Protein AF-A0A7K0CB12-F1 (afdb_monomer)

Sequence (50 aa):
MASNVPPSGGGQFFGQADIDASSGVMTVRLRETDGGVLFTQELQPGRVGQ

Structure (mmCIF, N/CA/C/O backbone):
data_AF-A0A7K0CB12-F1
#
_entry.id   AF-A0A7K0CB12-F1
#
loop_
_atom_site.group_PDB
_atom_site.id
_atom_site.type_symbol
_atom_site.label_atom_id
_atom_site.label_alt_id
_atom_site.label_comp_id
_atom_site.label_asym_id
_atom_site.label_entity_id
_atom_site.label_seq_id
_atom_site.pdbx_PDB_ins_code
_atom_site.Cartn_x
_atom_site.Cartn_y
_atom_site.Cartn_z
_atom_site.occupancy
_atom_site.B_iso_or_equiv
_atom_site.auth_seq_id
_atom_site.auth_comp_id
_atom_site.auth_asym_id
_atom_site.auth_atom_id
_atom_site.p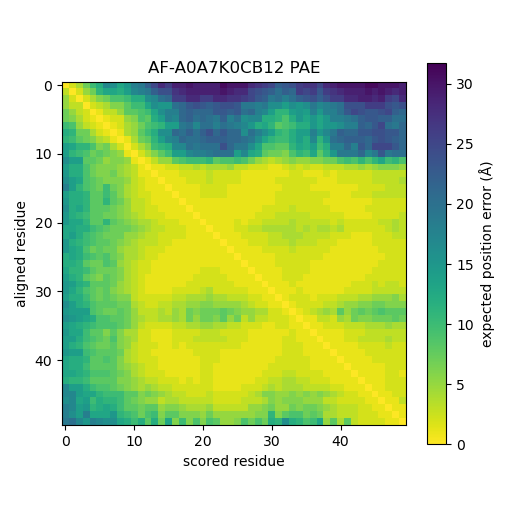dbx_PDB_model_num
ATOM 1 N N . MET A 1 1 ? 28.072 -2.030 -18.411 1.00 47.44 1 MET A N 1
ATOM 2 C CA . MET A 1 1 ? 27.387 -1.616 -17.170 1.00 47.44 1 MET A CA 1
ATOM 3 C C . MET A 1 1 ? 27.007 -0.153 -17.324 1.00 47.44 1 MET A C 1
ATOM 5 O O . MET A 1 1 ? 27.907 0.677 -17.361 1.00 47.44 1 MET A O 1
ATOM 9 N N . ALA A 1 2 ? 25.729 0.165 -17.534 1.00 58.00 2 ALA A N 1
ATOM 10 C CA . ALA A 1 2 ? 25.288 1.555 -17.636 1.00 58.00 2 ALA A CA 1
ATOM 11 C C . ALA A 1 2 ? 25.053 2.096 -16.220 1.00 58.00 2 ALA A C 1
ATOM 13 O O . ALA A 1 2 ? 24.103 1.698 -15.554 1.00 58.00 2 ALA A O 1
ATOM 14 N N . SER A 1 3 ? 25.957 2.954 -15.749 1.00 59.09 3 SER A N 1
ATOM 15 C CA . SER A 1 3 ? 25.712 3.781 -14.569 1.00 59.09 3 SER A CA 1
ATOM 16 C C . SER A 1 3 ? 24.983 5.041 -15.034 1.00 59.09 3 SER A C 1
ATOM 18 O O . SER A 1 3 ? 25.384 5.615 -16.045 1.00 59.09 3 SER A O 1
ATOM 20 N N . ASN A 1 4 ? 23.935 5.449 -14.313 1.00 61.25 4 ASN A N 1
ATOM 21 C CA . ASN A 1 4 ? 23.038 6.567 -14.641 1.00 61.25 4 ASN A CA 1
ATOM 22 C C . ASN A 1 4 ? 22.039 6.282 -15.785 1.00 61.25 4 ASN A C 1
ATOM 24 O O . ASN A 1 4 ? 22.122 6.843 -16.877 1.00 61.25 4 ASN A O 1
ATOM 28 N N . VAL A 1 5 ? 21.077 5.393 -15.522 1.00 67.56 5 VAL A N 1
ATOM 29 C CA . VAL A 1 5 ? 19.873 5.228 -16.356 1.00 67.56 5 VAL A CA 1
ATOM 30 C C . VAL A 1 5 ? 18.929 6.419 -16.128 1.00 67.56 5 VAL A C 1
ATOM 32 O O . VAL A 1 5 ? 18.798 6.866 -14.986 1.00 67.56 5 VAL A O 1
ATOM 35 N N . PRO A 1 6 ? 18.258 6.946 -17.173 1.00 63.97 6 PRO A N 1
ATOM 36 C CA . PRO A 1 6 ? 17.235 7.971 -16.988 1.00 63.97 6 PRO A CA 1
ATOM 37 C C . PRO A 1 6 ? 16.111 7.436 -16.086 1.00 63.97 6 PRO A C 1
ATOM 39 O O . PRO A 1 6 ? 1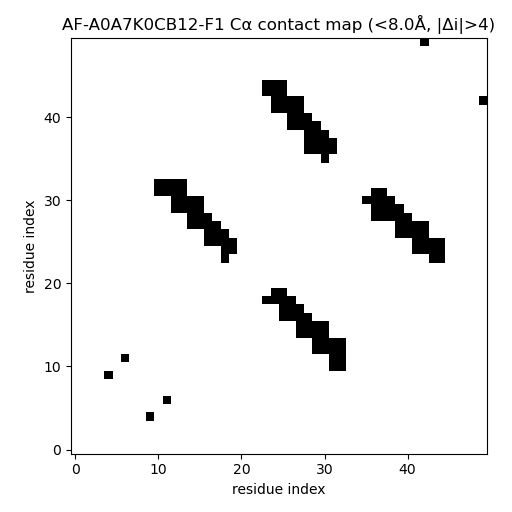5.963 6.219 -15.977 1.00 63.97 6 PRO A O 1
ATOM 42 N N . PRO A 1 7 ? 15.265 8.294 -15.487 1.00 59.78 7 PRO A N 1
ATOM 43 C CA . PRO A 1 7 ? 14.097 7.830 -14.739 1.00 59.78 7 PRO A CA 1
ATOM 44 C C . PRO A 1 7 ? 13.257 6.815 -15.532 1.00 59.78 7 PRO A C 1
ATOM 46 O O . PRO A 1 7 ? 12.804 5.831 -14.970 1.00 59.78 7 PRO A O 1
ATOM 49 N N . SER A 1 8 ? 13.139 6.983 -16.853 1.00 60.62 8 SER A N 1
ATOM 50 C CA . SER A 1 8 ? 12.479 6.034 -17.765 1.00 60.62 8 SER A CA 1
ATOM 51 C C . SER A 1 8 ? 13.244 4.728 -18.038 1.00 60.62 8 SER A C 1
ATOM 53 O O . SER A 1 8 ? 12.678 3.809 -18.618 1.00 60.62 8 SER A O 1
ATOM 55 N N . GLY A 1 9 ? 14.527 4.653 -17.681 1.00 60.97 9 GLY A N 1
ATOM 56 C CA . GLY A 1 9 ? 15.404 3.489 -17.844 1.00 60.97 9 GLY A CA 1
ATOM 57 C C . GLY A 1 9 ? 15.586 2.659 -16.568 1.00 60.97 9 GLY A C 1
ATOM 58 O O . GLY A 1 9 ? 16.141 1.565 -16.638 1.00 60.97 9 GLY A O 1
ATOM 59 N N . GLY A 1 10 ? 15.126 3.160 -15.417 1.00 63.41 10 GLY A N 1
ATOM 60 C CA . G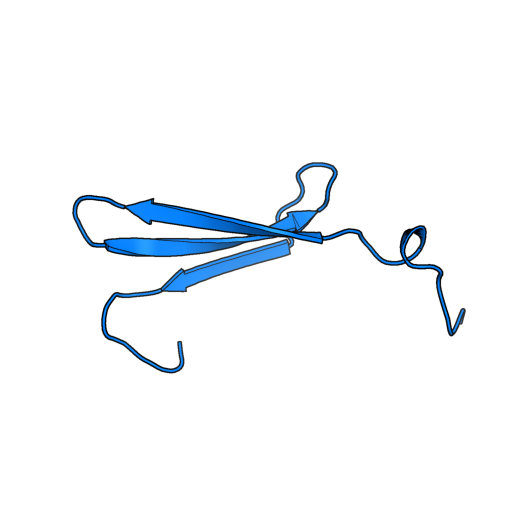LY A 1 10 ? 14.839 2.355 -14.231 1.00 63.41 10 GLY A CA 1
ATOM 61 C C . GLY A 1 10 ? 13.366 1.948 -14.238 1.00 63.41 10 GLY A C 1
ATOM 62 O O . GLY A 1 10 ? 12.522 2.730 -14.674 1.00 63.41 10 GLY A O 1
ATOM 63 N N . GLY A 1 11 ? 13.051 0.730 -13.788 1.00 71.06 11 GLY A N 1
ATOM 64 C CA . GLY A 1 11 ? 11.665 0.273 -13.706 1.00 71.06 11 GLY A CA 1
ATOM 65 C C . GLY A 1 11 ? 10.817 1.281 -12.927 1.00 71.06 11 GLY A C 1
ATOM 66 O O . GLY A 1 11 ? 11.115 1.612 -11.780 1.00 71.06 11 GLY A O 1
ATOM 67 N N . GLN A 1 12 ? 9.807 1.839 -13.591 1.00 75.12 12 GLN A N 1
ATOM 68 C CA . GLN A 1 12 ? 8.835 2.718 -12.953 1.00 75.12 12 GLN A CA 1
ATOM 69 C C . GLN A 1 12 ? 7.936 1.834 -12.090 1.00 75.12 12 GLN A C 1
ATOM 71 O O . GLN A 1 12 ? 7.115 1.067 -12.607 1.00 75.12 12 GLN A O 1
ATOM 76 N N . PHE A 1 13 ? 8.146 1.904 -10.777 1.00 88.69 13 PHE A N 1
ATOM 77 C CA . PHE A 1 13 ? 7.414 1.112 -9.799 1.00 88.69 13 PHE A CA 1
ATOM 78 C C . PHE A 1 13 ? 6.496 1.993 -8.964 1.00 88.69 13 PHE A C 1
ATOM 80 O O . PHE A 1 13 ? 6.789 3.162 -8.710 1.00 88.69 13 PHE A O 1
ATOM 87 N N . PHE A 1 14 ? 5.407 1.409 -8.482 1.00 91.75 14 PHE A N 1
ATOM 88 C CA . PHE A 1 14 ? 4.501 2.066 -7.550 1.00 91.75 14 PHE A CA 1
ATOM 89 C C . PHE A 1 14 ? 4.089 1.116 -6.427 1.00 91.75 14 PHE A C 1
ATOM 91 O O . PHE A 1 14 ? 4.105 -0.108 -6.573 1.00 91.75 14 PHE A O 1
ATOM 98 N N . GLY A 1 15 ? 3.738 1.700 -5.283 1.00 95.19 15 GLY A N 1
ATOM 99 C CA . GLY A 1 15 ? 3.164 0.969 -4.162 1.00 95.19 15 GLY A CA 1
ATOM 100 C C . GLY A 1 15 ? 1.651 0.836 -4.314 1.00 95.19 15 GLY A C 1
ATOM 101 O O . GLY A 1 15 ? 0.973 1.810 -4.635 1.00 95.19 15 GLY A O 1
ATOM 102 N N . GLN A 1 16 ? 1.119 -0.350 -4.038 1.00 97.69 16 GLN A N 1
ATOM 103 C CA . GLN A 1 16 ? -0.309 -0.583 -3.826 1.00 97.69 16 GLN A CA 1
ATOM 104 C C . GLN A 1 16 ? -0.537 -1.001 -2.374 1.00 97.69 16 GLN A C 1
ATOM 106 O O . GLN A 1 16 ? 0.205 -1.836 -1.860 1.00 97.69 16 GLN A O 1
ATOM 111 N N . ALA A 1 17 ? -1.578 -0.458 -1.746 1.00 97.69 17 ALA A N 1
ATOM 112 C CA . ALA A 1 17 ? -2.017 -0.848 -0.413 1.00 97.69 17 ALA A CA 1
ATOM 113 C C . ALA A 1 17 ? -3.492 -1.253 -0.454 1.00 97.69 17 ALA A C 1
ATOM 115 O O . ALA A 1 17 ? -4.336 -0.460 -0.866 1.00 97.69 17 ALA A O 1
ATOM 116 N N . ASP A 1 18 ? -3.778 -2.470 -0.003 1.00 98.31 18 ASP A N 1
ATOM 117 C CA . ASP A 1 18 ? -5.133 -2.945 0.264 1.00 98.31 18 ASP A CA 1
ATOM 118 C C . ASP A 1 18 ? -5.289 -3.131 1.774 1.00 98.31 18 ASP A C 1
ATOM 120 O O . ASP A 1 18 ? -4.405 -3.700 2.415 1.00 98.31 18 ASP A O 1
ATOM 124 N N . ILE A 1 19 ? -6.391 -2.648 2.349 1.00 98.00 19 ILE A N 1
ATOM 125 C CA . ILE A 1 19 ? -6.680 -2.764 3.784 1.00 98.00 19 ILE A CA 1
ATOM 126 C C . ILE A 1 19 ? -7.942 -3.601 3.946 1.00 98.00 19 ILE A C 1
ATOM 128 O O . ILE A 1 19 ? -9.005 -3.228 3.447 1.00 98.00 19 ILE A O 1
ATOM 132 N N . ASP A 1 20 ? -7.834 -4.715 4.665 1.00 98.25 20 ASP A N 1
ATOM 133 C CA . ASP A 1 20 ? -9.006 -5.487 5.054 1.00 98.25 20 ASP A CA 1
ATOM 134 C C . ASP A 1 20 ? -9.792 -4.736 6.136 1.00 98.25 20 ASP A C 1
ATOM 136 O O . ASP A 1 20 ? -9.277 -4.443 7.215 1.00 98.25 20 ASP A O 1
ATOM 140 N N . ALA A 1 21 ? -11.061 -4.431 5.863 1.00 97.81 21 ALA A N 1
ATOM 141 C CA . ALA A 1 21 ? -11.876 -3.607 6.753 1.00 97.81 21 ALA A CA 1
ATOM 142 C C . ALA A 1 21 ? -12.231 -4.301 8.080 1.00 97.81 21 ALA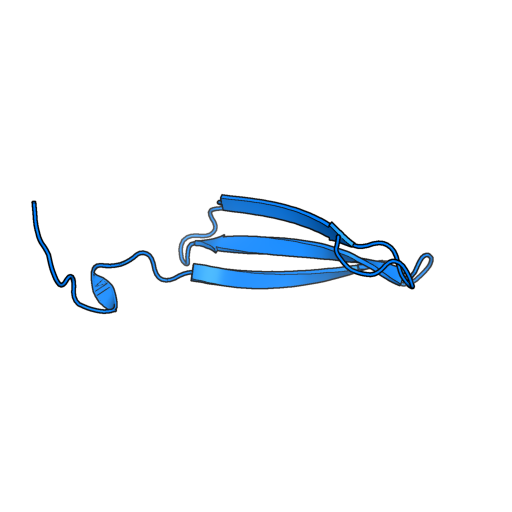 A C 1
ATOM 144 O O . ALA A 1 21 ? -12.534 -3.622 9.059 1.00 97.81 21 ALA A O 1
ATOM 145 N N . SER A 1 22 ? -12.221 -5.637 8.118 1.00 97.88 22 SER A N 1
ATOM 146 C CA . SER A 1 22 ? -12.622 -6.400 9.305 1.00 97.88 22 SER A CA 1
ATOM 147 C C . SER A 1 22 ? -11.491 -6.543 10.326 1.00 97.88 22 SER A C 1
ATOM 149 O O . SER A 1 22 ? -11.728 -6.464 11.530 1.00 97.88 22 SER A O 1
ATOM 151 N N . SER A 1 23 ? -10.262 -6.725 9.846 1.00 97.62 23 SER A N 1
ATOM 152 C CA . SER A 1 23 ? -9.072 -7.000 10.655 1.00 97.62 23 SER A CA 1
ATOM 153 C C . SER A 1 23 ? -8.108 -5.818 10.732 1.00 97.62 23 SER A C 1
ATOM 155 O O . SER A 1 23 ? -7.291 -5.747 11.648 1.00 97.62 23 SER A O 1
ATOM 157 N N . GLY A 1 24 ? -8.175 -4.895 9.771 1.00 97.44 24 GLY A N 1
ATOM 158 C CA . GLY A 1 24 ? -7.210 -3.815 9.595 1.00 97.44 24 GLY A CA 1
ATOM 159 C C . GLY A 1 24 ? -5.876 -4.261 8.990 1.00 97.44 24 GLY A C 1
ATOM 160 O O . GLY A 1 24 ? -4.992 -3.420 8.831 1.00 97.44 24 GLY A O 1
ATOM 161 N N . VAL A 1 25 ? -5.700 -5.546 8.654 1.00 98.44 25 VAL A N 1
ATOM 162 C CA . VAL A 1 25 ? -4.473 -6.030 8.004 1.00 98.44 25 VAL A CA 1
ATOM 163 C C . VAL A 1 25 ? -4.279 -5.298 6.680 1.00 98.44 25 VAL A C 1
ATOM 165 O O . VAL A 1 25 ? -5.192 -5.233 5.855 1.00 98.44 25 VAL A O 1
ATOM 168 N N . MET A 1 26 ? -3.079 -4.748 6.484 1.00 98.25 26 MET A N 1
ATOM 169 C CA . MET A 1 26 ? -2.715 -4.037 5.264 1.00 98.25 26 MET A CA 1
ATOM 170 C C . MET A 1 26 ? -1.777 -4.892 4.418 1.00 98.25 26 MET A C 1
ATOM 172 O O . MET A 1 26 ? -0.659 -5.189 4.834 1.00 98.25 26 MET A O 1
ATOM 176 N N . THR A 1 27 ? -2.204 -5.255 3.213 1.00 98.50 27 THR A N 1
ATOM 177 C CA . THR A 1 27 ? -1.343 -5.904 2.225 1.00 98.50 27 THR A CA 1
ATOM 178 C C . THR A 1 27 ? -0.719 -4.845 1.328 1.00 98.50 27 THR A C 1
ATOM 180 O O . THR A 1 27 ? -1.412 -4.168 0.566 1.00 98.50 27 THR A O 1
ATOM 183 N N . VAL A 1 28 ? 0.602 -4.718 1.394 1.00 97.81 28 VAL A N 1
ATOM 184 C CA . VAL A 1 28 ? 1.386 -3.784 0.583 1.00 97.81 28 VAL A CA 1
ATOM 185 C C . VAL A 1 28 ? 2.079 -4.541 -0.539 1.00 97.81 28 VAL A C 1
ATOM 187 O O . VAL A 1 28 ? 2.642 -5.616 -0.321 1.00 97.81 28 VAL A O 1
ATOM 190 N N . ARG A 1 29 ? 2.055 -3.980 -1.748 1.00 97.88 29 ARG A N 1
ATOM 191 C CA . ARG A 1 29 ? 2.718 -4.554 -2.921 1.00 97.88 29 ARG A CA 1
ATOM 192 C C . ARG A 1 29 ? 3.558 -3.512 -3.631 1.00 97.88 29 ARG A C 1
ATOM 194 O O . ARG A 1 29 ? 3.092 -2.397 -3.850 1.00 97.88 29 ARG A O 1
ATOM 201 N N . LEU A 1 30 ? 4.763 -3.900 -4.037 1.00 95.81 30 LEU A N 1
ATOM 202 C CA . LEU A 1 30 ? 5.547 -3.145 -5.011 1.00 95.81 30 LEU A CA 1
ATOM 203 C C . LEU A 1 30 ? 5.198 -3.670 -6.401 1.00 95.81 30 LEU A C 1
ATOM 205 O O . LEU A 1 30 ? 5.301 -4.877 -6.637 1.00 95.81 30 LEU A O 1
ATOM 209 N N . ARG A 1 31 ? 4.769 -2.786 -7.299 1.00 94.31 31 ARG A N 1
ATOM 210 C CA . ARG A 1 31 ? 4.285 -3.161 -8.628 1.00 94.31 31 ARG A CA 1
ATOM 211 C C . ARG A 1 31 ? 5.047 -2.470 -9.740 1.00 94.31 31 ARG A C 1
ATOM 213 O O . ARG A 1 31 ? 5.458 -1.323 -9.591 1.00 94.31 31 ARG A O 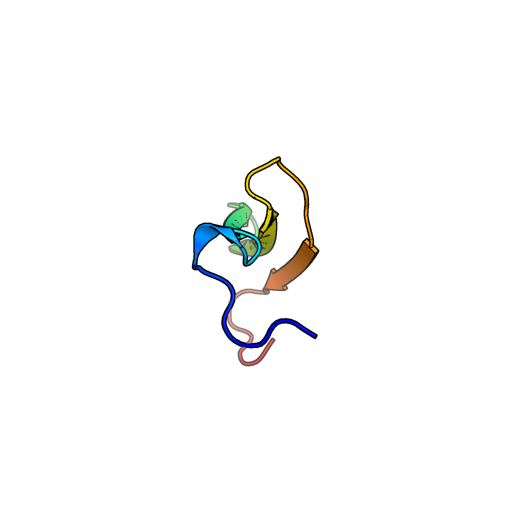1
ATOM 220 N N . GLU A 1 32 ? 5.177 -3.171 -10.857 1.00 91.44 32 GLU A N 1
ATOM 221 C CA . GLU A 1 32 ? 5.611 -2.614 -12.134 1.00 91.44 32 GLU A CA 1
ATOM 222 C C . GLU A 1 32 ? 4.441 -1.927 -12.834 1.00 91.44 32 GLU 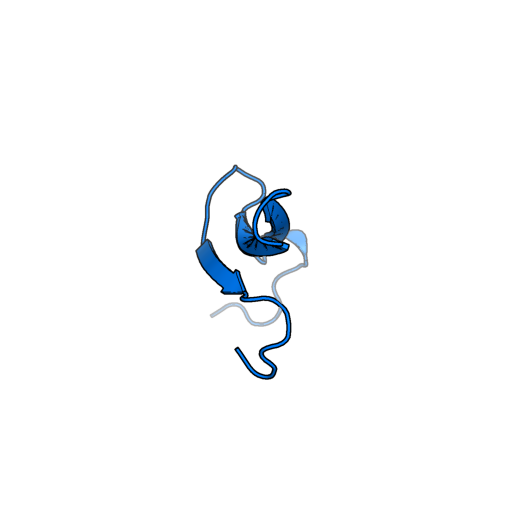A C 1
ATOM 224 O O . GLU A 1 32 ? 3.277 -2.294 -12.651 1.00 91.44 32 GLU A O 1
ATOM 229 N N . THR A 1 33 ? 4.749 -0.921 -13.653 1.00 87.69 33 THR A N 1
ATOM 230 C CA . THR A 1 33 ? 3.731 -0.158 -14.395 1.00 87.69 33 THR A CA 1
ATOM 231 C C . THR A 1 33 ? 2.923 -1.036 -15.363 1.00 87.69 33 THR A C 1
ATOM 233 O O . THR A 1 33 ? 1.766 -0.733 -15.642 1.00 87.69 33 THR A O 1
ATOM 236 N N . ASP A 1 34 ? 3.491 -2.144 -15.843 1.00 86.69 34 ASP A N 1
ATOM 237 C CA . ASP A 1 34 ? 2.826 -3.114 -16.724 1.00 86.69 34 ASP A CA 1
ATOM 238 C C . ASP A 1 34 ? 1.965 -4.155 -15.975 1.00 86.69 34 ASP A C 1
ATOM 240 O O . ASP A 1 34 ? 1.307 -4.987 -16.600 1.00 86.69 34 ASP A O 1
ATOM 244 N N . GLY A 1 35 ? 1.914 -4.076 -14.641 1.00 87.00 35 GLY A N 1
ATOM 245 C CA . GLY A 1 35 ? 1.056 -4.895 -13.791 1.00 87.00 35 GLY A CA 1
A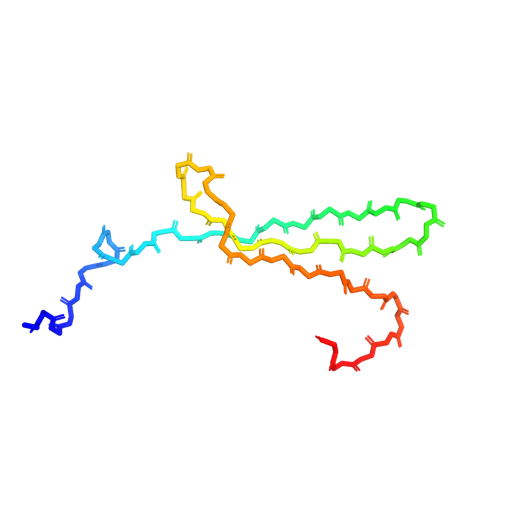TOM 246 C C . GLY A 1 35 ? 1.780 -5.969 -12.980 1.00 87.00 35 GLY A C 1
ATOM 247 O O . GLY A 1 35 ? 1.133 -6.557 -12.102 1.00 87.00 35 GLY A O 1
ATOM 248 N N . GLY A 1 36 ? 3.082 -6.195 -13.197 1.00 92.81 36 GLY A N 1
ATOM 249 C CA . GLY A 1 36 ? 3.891 -7.127 -12.406 1.00 92.81 36 GLY A CA 1
ATOM 250 C C . GLY A 1 36 ? 3.878 -6.814 -10.903 1.00 92.81 36 GLY A C 1
ATOM 251 O O . GLY A 1 36 ? 3.764 -5.658 -10.497 1.00 92.81 36 GLY A O 1
ATOM 252 N N . VAL A 1 37 ? 3.978 -7.842 -10.052 1.00 95.38 37 VAL A N 1
ATOM 253 C CA . VAL A 1 37 ? 4.151 -7.692 -8.594 1.00 95.38 37 VAL A CA 1
ATOM 254 C C . VAL A 1 37 ? 5.544 -8.180 -8.228 1.00 95.38 37 VAL A C 1
ATOM 256 O O . VAL A 1 37 ? 5.860 -9.351 -8.409 1.00 95.38 37 VAL A O 1
ATOM 259 N N . LEU A 1 38 ? 6.364 -7.279 -7.697 1.00 93.12 38 LEU A N 1
ATOM 260 C CA . LEU A 1 38 ? 7.762 -7.545 -7.359 1.00 93.12 38 LEU A CA 1
ATOM 261 C C . LEU A 1 38 ? 7.953 -7.951 -5.901 1.00 93.12 38 LEU A C 1
ATOM 263 O O . LEU A 1 38 ? 8.880 -8.6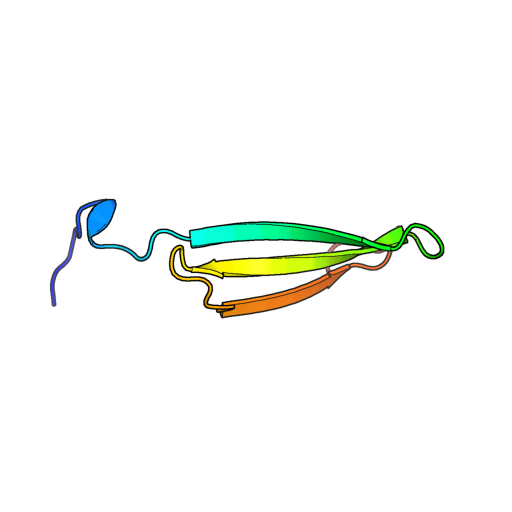83 -5.566 1.00 93.12 38 LEU A O 1
ATOM 267 N N . PHE A 1 39 ? 7.083 -7.457 -5.025 1.00 95.12 39 PHE A N 1
ATOM 268 C CA . PHE A 1 39 ? 7.135 -7.728 -3.597 1.00 95.12 39 PHE A CA 1
ATOM 269 C C . PHE A 1 39 ? 5.732 -7.676 -3.006 1.00 95.12 39 PHE A C 1
ATOM 271 O O . PHE A 1 39 ? 4.878 -6.926 -3.483 1.00 95.12 39 PHE A O 1
ATOM 278 N N . THR A 1 40 ? 5.487 -8.475 -1.971 1.00 97.81 40 THR A N 1
ATOM 279 C CA . THR A 1 40 ? 4.237 -8.473 -1.207 1.00 97.81 40 THR A CA 1
ATOM 280 C C . THR A 1 40 ? 4.546 -8.671 0.265 1.00 97.81 40 THR A C 1
ATOM 282 O O . THR A 1 40 ? 5.327 -9.552 0.619 1.00 97.81 40 THR A O 1
ATOM 285 N N . GLN A 1 41 ? 3.895 -7.876 1.109 1.00 97.75 41 GLN A N 1
ATOM 286 C CA . GLN A 1 41 ? 3.981 -8.007 2.553 1.00 97.75 41 GLN A CA 1
ATOM 287 C C . GLN A 1 41 ? 2.647 -7.682 3.218 1.00 97.75 41 GLN A C 1
ATOM 289 O O . GLN A 1 41 ? 1.962 -6.740 2.826 1.00 97.75 41 GLN A O 1
ATOM 294 N N . GLU A 1 42 ? 2.302 -8.447 4.250 1.00 98.25 42 GLU A N 1
ATOM 295 C CA . GLU A 1 42 ? 1.192 -8.139 5.149 1.00 98.25 42 GLU A CA 1
ATOM 296 C C . GLU A 1 42 ? 1.704 -7.423 6.396 1.00 98.25 42 GLU A C 1
ATOM 298 O O . GLU A 1 42 ? 2.644 -7.873 7.054 1.00 98.25 42 GLU A O 1
ATOM 303 N N . LEU A 1 43 ? 1.057 -6.313 6.732 1.00 98.00 43 LEU A N 1
ATOM 304 C CA . LEU A 1 43 ? 1.327 -5.528 7.923 1.00 98.00 43 LEU A CA 1
ATOM 305 C C . LEU A 1 43 ? 0.156 -5.670 8.891 1.00 98.00 43 LEU A C 1
ATOM 307 O O . LEU A 1 43 ? -0.979 -5.290 8.600 1.00 98.00 43 LEU A O 1
ATOM 311 N N . GLN A 1 44 ? 0.464 -6.224 10.060 1.00 98.00 44 GLN A N 1
ATOM 312 C CA . GLN A 1 44 ? -0.472 -6.351 11.174 1.00 98.00 44 GLN A CA 1
ATOM 313 C C . GLN A 1 44 ? -0.630 -5.000 11.899 1.00 98.00 44 GLN A C 1
ATOM 315 O O . GLN A 1 44 ? 0.392 -4.397 12.256 1.00 98.00 44 GLN A O 1
ATOM 320 N N . PRO A 1 45 ? -1.860 -4.533 12.181 1.00 97.06 45 PRO A N 1
ATOM 321 C CA . PRO A 1 45 ? -2.091 -3.320 12.961 1.00 97.06 45 PRO A CA 1
ATOM 322 C C . PRO A 1 45 ? -1.369 -3.341 14.311 1.00 97.06 45 PRO A C 1
ATOM 324 O O . PRO A 1 45 ? -1.343 -4.35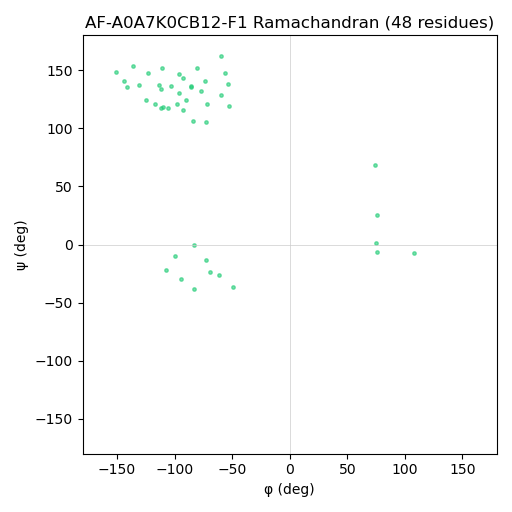1 15.009 1.00 97.06 45 PRO A O 1
ATOM 327 N N . GLY A 1 46 ? -0.776 -2.209 14.693 1.00 95.50 46 GLY A N 1
ATOM 328 C CA . GLY A 1 46 ? -0.134 -2.033 16.001 1.00 95.50 46 GLY A CA 1
ATOM 329 C C . GLY A 1 46 ? 1.231 -2.710 16.173 1.00 95.50 46 GLY A C 1
ATOM 330 O O . GLY A 1 46 ? 1.893 -2.467 17.181 1.00 95.50 46 GLY A O 1
ATOM 331 N N . ARG A 1 47 ? 1.704 -3.506 15.205 1.00 96.31 47 ARG A N 1
ATOM 332 C CA . ARG A 1 47 ? 3.049 -4.093 15.246 1.00 96.31 47 ARG A CA 1
ATOM 333 C C . ARG A 1 47 ? 4.019 -3.259 14.401 1.00 96.31 47 ARG A C 1
ATOM 335 O O . ARG A 1 47 ? 3.821 -3.061 13.206 1.00 96.31 47 ARG A O 1
ATOM 342 N N . VAL A 1 48 ? 5.063 -2.753 15.059 1.00 93.69 48 VAL A N 1
ATOM 343 C CA . VAL A 1 48 ? 6.060 -1.820 14.505 1.00 93.69 48 VAL A CA 1
ATOM 344 C C . VAL A 1 48 ? 7.299 -2.582 14.025 1.00 93.69 48 VAL A C 1
ATOM 346 O O . VAL A 1 48 ? 7.679 -3.578 14.637 1.00 93.69 48 VAL A O 1
ATOM 349 N N . GLY A 1 49 ? 7.941 -2.097 12.956 1.00 90.38 49 GLY A N 1
ATOM 350 C CA . GLY A 1 49 ? 9.194 -2.662 12.432 1.00 90.38 49 GLY A CA 1
ATOM 351 C C . GLY A 1 49 ? 9.021 -3.973 11.664 1.00 90.38 49 GLY A C 1
ATOM 352 O O . GLY A 1 49 ? 9.939 -4.789 11.647 1.00 90.38 49 GLY A O 1
ATOM 353 N N . GLN A 1 50 ? 7.832 -4.187 11.099 1.00 85.12 50 GLN A N 1
ATOM 354 C CA . GLN A 1 50 ? 7.539 -5.314 10.216 1.00 85.12 50 GLN A CA 1
ATOM 355 C C . GLN A 1 50 ? 8.000 -5.017 8.804 1.00 85.12 50 GLN A C 1
ATOM 357 O O . GLN A 1 50 ? 7.806 -3.862 8.368 1.00 85.12 50 GLN A O 1
#

Organism: NCBI:txid2585196

Nearest PDB structures (foldseek):
  2mdp-assembly1_A  TM=6.986E-01  e=4.940E-01  Escherichia phage T7
  7z2e-assembly1_A  TM=6.271E-01  e=7.611E-01  Human immunodeficiency virus type 1 BH10
  7ucz-assembly2_B  TM=6.213E-01  e=4.289E+00  Homo sapiens
  6j4e-assembly1_B  TM=6.087E-01  e=4.562E+00  Arabidopsis thaliana
  6j4f-assembly2_B  TM=4.441E-01  e=3.350E+00  Arabidopsis thaliana

Mean predicted aligned error: 6.79 Å

Radius of gyration: 14.86 Å; Cα contacts (8 Å, |Δi|>4): 69; chains: 1; bounding box: 40×16×34 Å

Secondary structure (DSSP, 8-state):
--SS--GGGS--EEEEEEE-TTT--EEEEEEETTS-EEEEEEE-TT----

Solvent-accessible surface area (backbone atoms only — not comparable to full-atom values): 3308 Å² total; per-residue (Å²): 134,85,80,85,62,54,80,90,67,41,86,59,64,48,81,48,80,46,67,43,88,89,76,52,38,31,41,38,31,40,26,40,81,91,68,51,75,81,44,77,47,79,44,58,70,95,62,80,94,120

Foldseek 3Di:
DDDDDPPVRPFPWDKDWDADPPQRWIWIFIAGPVGHTDDIDIDHPPDPPD

pLDDT: mean 87.25, std 14.75, range [47.44, 98.5]